Protein AF-A0A2W7RSG9-F1 (afdb_monomer_lite)

Foldseek 3Di:
DDDDQDDPVSVVVVVVVVVCCQQPPAQDVVVVSPDRNPRVVVCQVVPDLVRHDWDWADDPPDDIDTGRPHDCVRPPPDDPDPPPDPPPPPDD

Radius of gyration: 25.07 Å; chains: 1; bounding box: 42×46×79 Å

Structure (mmCIF, N/CA/C/O backbone):
data_AF-A0A2W7RSG9-F1
#
_entry.id   AF-A0A2W7RSG9-F1
#
loop_
_atom_site.group_PDB
_atom_site.id
_atom_site.type_symbol
_atom_site.label_atom_id
_atom_site.label_alt_id
_atom_site.label_comp_id
_atom_site.label_asym_id
_atom_site.label_entity_id
_atom_site.label_seq_id
_atom_site.pdbx_PDB_ins_code
_atom_site.Cartn_x
_atom_site.Cartn_y
_atom_site.Cartn_z
_atom_site.occupancy
_atom_site.B_iso_or_equiv
_atom_site.auth_seq_id
_atom_site.auth_comp_id
_atom_site.auth_asym_id
_atom_site.auth_atom_id
_atom_site.pdbx_PDB_model_num
ATOM 1 N N . LYS A 1 1 ? 2.253 -6.662 -24.829 1.00 77.62 1 LYS A N 1
ATOM 2 C CA . LYS A 1 1 ? 3.650 -6.735 -25.333 1.00 77.62 1 LYS A CA 1
ATOM 3 C C . LYS A 1 1 ? 4.588 -6.837 -24.128 1.00 77.62 1 LYS A C 1
ATOM 5 O O . LYS A 1 1 ? 4.373 -6.083 -23.184 1.00 77.62 1 LYS A O 1
ATOM 10 N N . ARG A 1 2 ? 5.539 -7.783 -24.103 1.00 84.94 2 ARG A N 1
ATOM 11 C CA . ARG A 1 2 ? 6.535 -7.890 -23.014 1.00 84.94 2 ARG A CA 1
ATOM 12 C C . ARG A 1 2 ? 7.539 -6.737 -23.127 1.00 84.94 2 ARG A C 1
ATOM 14 O O . ARG A 1 2 ? 7.736 -6.214 -24.221 1.00 84.94 2 ARG A O 1
ATOM 21 N N . TRP A 1 3 ? 8.103 -6.290 -22.007 1.00 91.81 3 TRP A N 1
ATOM 22 C CA . TRP A 1 3 ? 9.116 -5.236 -22.023 1.00 91.81 3 TRP A CA 1
ATOM 23 C C . TRP A 1 3 ? 10.467 -5.813 -22.435 1.00 91.81 3 TRP A C 1
ATOM 25 O O . TRP A 1 3 ? 10.945 -6.750 -21.808 1.00 91.81 3 TRP A O 1
ATOM 35 N N . GLU A 1 4 ? 11.098 -5.214 -23.438 1.00 94.31 4 GLU A N 1
ATOM 36 C CA . GLU A 1 4 ? 12.515 -5.438 -23.735 1.00 94.31 4 GLU A CA 1
ATOM 37 C C . GLU A 1 4 ? 13.343 -4.486 -22.880 1.00 94.31 4 GLU A C 1
ATOM 39 O O . GLU A 1 4 ? 13.123 -3.278 -22.941 1.00 94.31 4 GLU A O 1
ATOM 44 N N . ILE A 1 5 ? 14.236 -5.005 -22.042 1.00 95.19 5 ILE A N 1
ATOM 45 C CA . ILE A 1 5 ? 15.077 -4.211 -21.137 1.00 95.19 5 ILE A CA 1
ATOM 46 C C . ILE A 1 5 ? 16.470 -4.120 -21.751 1.00 95.19 5 ILE A C 1
ATOM 48 O O . ILE A 1 5 ? 17.085 -5.149 -22.013 1.00 95.19 5 ILE A O 1
ATOM 52 N N . LYS A 1 6 ? 16.942 -2.896 -22.003 1.00 94.88 6 LYS A N 1
ATOM 53 C CA . LYS A 1 6 ? 18.209 -2.661 -22.718 1.00 94.88 6 LYS A CA 1
ATOM 54 C C . LYS A 1 6 ? 19.409 -2.511 -21.787 1.00 94.88 6 LYS A C 1
ATOM 56 O O . LYS A 1 6 ? 20.492 -2.978 -22.108 1.00 94.88 6 LYS A O 1
ATOM 61 N N . ASP A 1 7 ? 19.212 -1.852 -20.651 1.00 96.88 7 ASP A N 1
ATOM 62 C CA . ASP A 1 7 ? 20.254 -1.566 -19.670 1.00 96.88 7 ASP A CA 1
ATOM 63 C C . ASP A 1 7 ? 19.666 -1.489 -18.249 1.00 96.88 7 ASP A C 1
ATOM 65 O O . ASP A 1 7 ? 18.449 -1.562 -18.033 1.00 96.88 7 ASP A O 1
ATOM 69 N N . PHE A 1 8 ? 20.543 -1.335 -17.256 1.00 97.62 8 PHE A N 1
ATOM 70 C CA . PHE A 1 8 ? 20.146 -1.252 -15.850 1.00 97.62 8 PHE A CA 1
ATOM 71 C C . PHE A 1 8 ? 19.292 -0.009 -15.533 1.00 97.62 8 PHE A C 1
ATOM 73 O O . PHE A 1 8 ? 18.394 -0.049 -14.685 1.00 97.62 8 PHE A O 1
ATOM 80 N N . LYS A 1 9 ? 19.521 1.105 -16.236 1.00 97.62 9 LYS A N 1
ATOM 81 C CA . LYS A 1 9 ? 18.762 2.348 -16.040 1.00 97.62 9 LYS A CA 1
ATOM 82 C C . LYS A 1 9 ? 17.317 2.187 -16.517 1.00 97.62 9 LYS A C 1
ATOM 84 O O . LYS A 1 9 ? 16.377 2.601 -15.835 1.00 97.62 9 LYS A O 1
ATOM 89 N N . ASP A 1 10 ? 17.126 1.549 -17.664 1.00 97.31 10 ASP A N 1
ATOM 90 C CA . ASP A 1 10 ? 15.831 1.205 -18.231 1.00 97.31 10 ASP A CA 1
ATOM 91 C C . ASP A 1 10 ? 15.102 0.181 -17.362 1.00 97.31 10 ASP A C 1
ATOM 93 O O . ASP A 1 10 ? 13.907 0.354 -17.112 1.00 97.31 10 ASP A O 1
ATOM 97 N N . LEU A 1 11 ? 15.818 -0.819 -16.830 1.00 97.00 11 LEU A N 1
ATOM 98 C CA . LEU A 1 11 ? 15.274 -1.749 -15.839 1.00 97.00 11 LEU A CA 1
ATOM 99 C C . LEU A 1 11 ? 14.710 -0.992 -14.635 1.00 97.00 11 LEU A C 1
ATOM 101 O O . LEU A 1 11 ? 13.536 -1.150 -14.307 1.00 97.00 11 LEU A O 1
ATOM 105 N N . THR A 1 12 ? 15.517 -0.127 -14.021 1.00 98.06 12 THR A N 1
ATOM 106 C CA . THR A 1 12 ? 15.137 0.637 -12.824 1.00 98.06 12 THR A CA 1
ATOM 107 C C . THR A 1 12 ? 13.890 1.481 -13.082 1.00 98.06 12 THR A C 1
ATOM 109 O O . THR A 1 12 ? 12.921 1.437 -12.322 1.00 98.06 12 THR A O 1
ATOM 112 N N . ARG A 1 13 ? 13.854 2.186 -14.219 1.00 96.94 13 ARG A N 1
ATOM 113 C CA . ARG A 1 13 ? 12.697 2.987 -14.641 1.00 96.94 13 ARG A CA 1
ATOM 114 C C . ARG A 1 13 ? 11.441 2.138 -14.830 1.00 96.94 13 ARG A C 1
ATOM 116 O O . ARG A 1 13 ? 10.348 2.537 -14.427 1.00 96.94 13 ARG A O 1
ATOM 123 N N . LYS A 1 14 ? 11.575 0.976 -15.466 1.00 96.62 14 LYS A N 1
ATOM 124 C CA . LYS A 1 14 ? 10.470 0.045 -15.715 1.00 96.62 14 LYS A CA 1
ATOM 125 C C . LYS A 1 14 ? 9.931 -0.555 -14.426 1.00 96.62 14 LYS A C 1
ATOM 127 O O . LYS A 1 14 ? 8.717 -0.574 -14.237 1.00 96.62 14 LYS A O 1
ATOM 132 N N . VAL A 1 15 ? 10.813 -0.967 -13.522 1.00 97.06 15 VAL A N 1
ATOM 133 C CA . VAL A 1 15 ? 10.442 -1.453 -12.190 1.00 97.06 15 VAL A CA 1
ATOM 134 C C . VAL A 1 15 ? 9.694 -0.366 -11.425 1.00 97.06 15 VAL A C 1
ATOM 136 O O . VAL A 1 15 ? 8.575 -0.613 -10.982 1.00 97.06 15 VAL A O 1
ATOM 139 N N . ALA A 1 16 ? 10.224 0.859 -11.368 1.00 97.38 16 ALA A N 1
ATOM 140 C CA . ALA A 1 16 ? 9.545 1.982 -10.722 1.00 97.38 16 ALA A CA 1
ATOM 141 C C . ALA A 1 16 ? 8.144 2.221 -11.313 1.00 97.38 16 ALA A C 1
ATOM 143 O O . ALA A 1 16 ? 7.172 2.396 -10.579 1.00 97.38 16 ALA A O 1
ATOM 144 N N . LYS A 1 17 ? 8.006 2.145 -12.643 1.00 96.81 17 LYS A N 1
ATOM 145 C CA . LYS A 1 17 ? 6.708 2.257 -13.323 1.00 96.81 17 LYS A CA 1
ATOM 146 C C . LYS A 1 17 ? 5.748 1.124 -12.947 1.00 96.81 17 LYS A C 1
ATOM 148 O O . LYS A 1 17 ? 4.563 1.385 -12.751 1.00 96.81 17 LYS A O 1
ATOM 153 N N . ALA A 1 18 ? 6.233 -0.113 -12.860 1.00 96.31 18 ALA A N 1
ATOM 154 C CA . ALA A 1 18 ? 5.423 -1.270 -12.485 1.00 96.31 18 ALA A CA 1
ATOM 155 C C . ALA A 1 18 ? 4.934 -1.171 -11.034 1.00 96.31 18 ALA A C 1
ATOM 157 O O . ALA A 1 18 ? 3.743 -1.354 -10.780 1.00 96.31 18 ALA A O 1
ATOM 158 N N . VAL A 1 19 ? 5.830 -0.815 -10.110 1.00 97.31 19 VAL A N 1
ATOM 159 C CA . VAL A 1 19 ? 5.513 -0.614 -8.689 1.00 97.31 19 VAL A CA 1
ATOM 160 C C . VAL A 1 19 ? 4.505 0.519 -8.524 1.00 97.31 19 VAL A C 1
ATOM 162 O O . VAL A 1 19 ? 3.468 0.325 -7.896 1.00 97.31 19 VAL A O 1
ATOM 165 N N . ASN A 1 20 ? 4.743 1.667 -9.163 1.00 98.06 20 ASN A N 1
ATOM 166 C CA . ASN A 1 20 ? 3.817 2.796 -9.115 1.00 98.06 20 ASN A CA 1
ATOM 167 C C . ASN A 1 20 ? 2.434 2.407 -9.667 1.00 98.06 20 ASN A C 1
ATOM 169 O O . ASN A 1 20 ? 1.409 2.650 -9.039 1.00 98.06 20 ASN A O 1
ATOM 173 N N . HIS A 1 21 ? 2.383 1.708 -10.804 1.00 97.44 21 HIS A N 1
ATOM 174 C CA . HIS A 1 21 ? 1.113 1.230 -11.346 1.00 97.44 21 HIS A CA 1
ATOM 175 C C . HIS A 1 21 ? 0.387 0.276 -10.384 1.00 97.44 21 HIS A C 1
ATOM 177 O O . HIS A 1 21 ? -0.831 0.373 -10.233 1.00 97.44 21 HIS A O 1
ATOM 183 N N . TYR A 1 22 ? 1.104 -0.652 -9.748 1.00 96.62 22 TYR A N 1
ATOM 184 C CA . TYR A 1 22 ? 0.520 -1.557 -8.760 1.00 96.62 22 TYR A CA 1
ATOM 185 C C . TYR A 1 22 ? -0.064 -0.788 -7.567 1.00 96.62 22 TYR A C 1
ATOM 187 O O . TYR A 1 22 ? -1.216 -1.017 -7.213 1.00 96.62 22 TYR A O 1
ATOM 195 N N . ASN A 1 23 ? 0.699 0.155 -7.016 1.00 96.88 23 ASN A N 1
ATOM 196 C CA . ASN A 1 23 ? 0.343 0.905 -5.815 1.00 96.88 23 ASN A CA 1
ATOM 197 C C . ASN A 1 23 ? -0.789 1.918 -6.041 1.00 96.88 23 ASN A C 1
ATOM 199 O O . ASN A 1 23 ? -1.709 1.996 -5.228 1.00 96.88 23 ASN A O 1
ATOM 203 N N . GLU A 1 24 ? -0.738 2.667 -7.144 1.00 96.94 24 GLU A N 1
ATOM 204 C CA . GLU A 1 24 ? -1.597 3.839 -7.359 1.00 96.94 24 GLU A CA 1
ATOM 205 C C . GLU A 1 24 ? -2.751 3.592 -8.335 1.00 96.94 24 GLU A C 1
ATOM 207 O O . GLU A 1 24 ? -3.760 4.289 -8.274 1.00 96.94 24 GLU A O 1
ATOM 212 N N . LYS A 1 25 ? -2.638 2.618 -9.252 1.00 96.12 25 LYS A N 1
ATOM 213 C CA . LYS A 1 25 ? -3.622 2.436 -10.342 1.00 96.12 25 LYS A CA 1
ATOM 214 C C . LYS A 1 25 ? -4.359 1.105 -10.295 1.00 96.12 25 LYS A C 1
ATOM 216 O O . LYS A 1 25 ? -5.545 1.040 -10.614 1.00 96.12 25 LYS A O 1
ATOM 221 N N . ARG A 1 26 ? -3.673 0.021 -9.934 1.00 95.69 26 ARG A N 1
ATOM 222 C CA . ARG A 1 26 ? -4.256 -1.322 -9.958 1.00 95.69 26 ARG A CA 1
ATOM 223 C C . ARG A 1 26 ? -5.136 -1.540 -8.731 1.00 95.69 26 ARG A C 1
ATOM 225 O O . ARG A 1 26 ? -4.641 -1.663 -7.616 1.00 95.69 26 ARG A O 1
ATOM 232 N N . LYS A 1 27 ? -6.445 -1.674 -8.947 1.00 96.25 27 LYS A N 1
ATOM 233 C CA . LYS A 1 27 ? -7.359 -2.131 -7.893 1.00 96.25 27 LYS A CA 1
ATOM 234 C C . LYS A 1 27 ? -7.072 -3.594 -7.546 1.00 96.25 27 LYS A C 1
ATOM 236 O O . LYS A 1 27 ? -6.805 -4.402 -8.440 1.00 96.25 27 LYS A O 1
ATOM 241 N N . HIS A 1 28 ? -7.103 -3.923 -6.257 1.00 95.19 28 HIS A N 1
ATOM 242 C CA . HIS A 1 28 ? -6.703 -5.241 -5.764 1.00 95.19 28 HIS A CA 1
ATOM 243 C C . HIS A 1 28 ? -7.914 -6.097 -5.365 1.00 95.19 28 HIS A C 1
ATOM 245 O O . HIS A 1 28 ? -8.873 -5.602 -4.770 1.00 95.19 28 HIS A O 1
ATOM 251 N N . ARG A 1 29 ? -7.864 -7.405 -5.657 1.00 94.38 29 ARG A N 1
ATOM 252 C CA . ARG A 1 29 ? -8.962 -8.345 -5.350 1.00 94.38 29 ARG A CA 1
ATOM 253 C C . ARG A 1 29 ? -9.199 -8.509 -3.851 1.00 94.38 29 ARG A C 1
ATOM 255 O O . ARG A 1 29 ? -10.347 -8.604 -3.447 1.00 94.38 29 ARG A O 1
ATOM 262 N N . ALA A 1 30 ? -8.140 -8.450 -3.041 1.00 91.31 30 ALA A N 1
ATOM 263 C CA . ALA A 1 30 ? -8.259 -8.474 -1.578 1.00 91.31 30 ALA A CA 1
ATOM 264 C C . ALA A 1 30 ? -9.083 -7.296 -1.020 1.00 91.31 30 ALA A C 1
ATOM 266 O O . ALA A 1 30 ? -9.611 -7.388 0.079 1.00 91.31 30 ALA A O 1
ATOM 267 N N . PHE A 1 31 ? -9.226 -6.209 -1.788 1.00 91.19 31 PHE A N 1
ATOM 268 C CA . PHE A 1 31 ? -10.049 -5.050 -1.436 1.00 91.19 31 PHE A CA 1
ATOM 269 C C . PHE A 1 31 ? -11.343 -5.003 -2.261 1.00 91.19 31 PHE A C 1
ATOM 271 O O . PHE A 1 31 ? -11.826 -3.921 -2.600 1.00 91.19 31 PHE A O 1
ATOM 278 N N . ASN A 1 32 ? -11.865 -6.165 -2.675 1.00 93.81 32 ASN A N 1
ATOM 279 C CA . ASN A 1 32 ? -13.073 -6.304 -3.496 1.00 93.81 32 ASN A CA 1
ATOM 280 C C . ASN A 1 32 ? -13.054 -5.455 -4.778 1.00 93.81 32 ASN A C 1
ATOM 282 O O . ASN A 1 32 ? -14.089 -4.965 -5.223 1.00 93.81 32 ASN A O 1
ATOM 286 N N . MET A 1 33 ? -11.867 -5.232 -5.358 1.00 94.44 33 MET A N 1
ATOM 287 C CA . MET A 1 33 ? -11.670 -4.356 -6.520 1.00 94.44 33 MET A CA 1
ATOM 288 C C . MET A 1 33 ? -12.150 -2.906 -6.306 1.00 94.44 33 MET A C 1
ATOM 290 O O . MET A 1 33 ? -12.396 -2.194 -7.280 1.00 94.44 33 MET A O 1
ATOM 294 N N . ARG A 1 34 ? -12.260 -2.441 -5.054 1.00 94.75 34 ARG A N 1
ATOM 295 C CA . ARG A 1 34 ? -12.665 -1.066 -4.716 1.00 94.75 34 ARG A CA 1
ATOM 296 C C . ARG A 1 34 ? -11.469 -0.136 -4.554 1.00 94.75 34 ARG A C 1
ATOM 298 O O . ARG A 1 34 ? -11.495 0.973 -5.079 1.00 94.75 34 ARG A O 1
ATOM 305 N N . HIS A 1 35 ? -10.404 -0.630 -3.927 1.00 94.69 35 HIS A N 1
ATOM 306 C CA . HIS A 1 35 ? -9.218 0.156 -3.592 1.00 94.69 35 HIS A CA 1
ATOM 307 C C . HIS A 1 35 ? -7.970 -0.312 -4.346 1.00 94.69 35 HIS A C 1
ATOM 309 O O . HIS A 1 35 ? -7.770 -1.504 -4.603 1.00 94.69 35 HIS A O 1
ATOM 315 N N . THR A 1 36 ? -7.117 0.649 -4.688 1.00 97.00 36 THR A N 1
ATOM 316 C CA . THR A 1 36 ? -5.685 0.419 -4.916 1.00 97.00 36 THR A CA 1
ATOM 317 C C . THR A 1 36 ? -4.972 0.302 -3.565 1.00 97.00 36 THR A C 1
ATOM 319 O O . THR A 1 36 ? -5.495 0.827 -2.574 1.00 97.00 36 THR A O 1
ATOM 322 N N . PRO A 1 37 ? -3.791 -0.339 -3.496 1.00 95.69 37 PRO A N 1
ATOM 323 C CA . PRO A 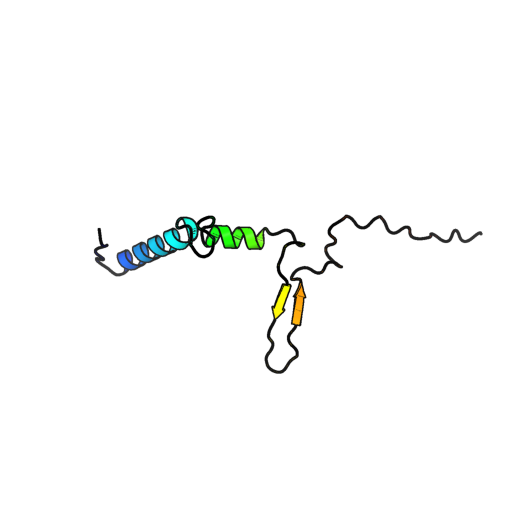1 37 ? -3.012 -0.419 -2.261 1.00 95.69 37 PRO A CA 1
ATOM 324 C C . PRO A 1 37 ? -2.838 0.934 -1.560 1.00 95.69 37 PRO A C 1
ATOM 326 O O . PRO A 1 37 ? -3.107 1.040 -0.366 1.00 95.69 37 PRO A O 1
ATOM 329 N N . MET A 1 38 ? -2.489 1.989 -2.303 1.00 95.75 38 MET A N 1
ATOM 330 C CA . MET A 1 38 ? -2.281 3.315 -1.714 1.00 95.75 38 MET A CA 1
ATOM 331 C C . MET A 1 38 ? -3.578 3.994 -1.286 1.00 95.75 38 MET A C 1
ATOM 333 O O . MET A 1 38 ? -3.598 4.654 -0.252 1.00 95.75 38 MET A O 1
ATOM 337 N N . SER A 1 39 ? -4.679 3.811 -2.022 1.00 94.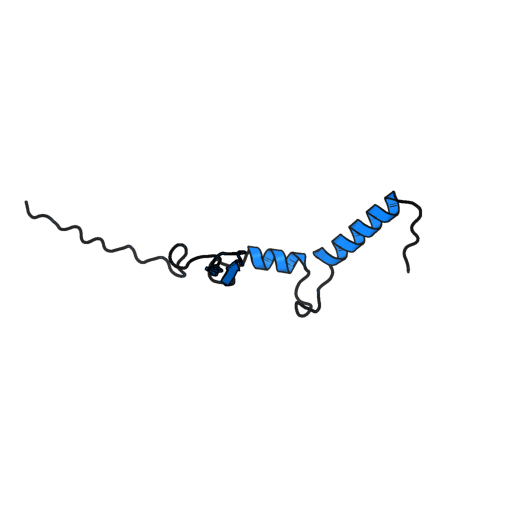44 39 SER A N 1
ATOM 338 C CA . SER A 1 39 ? -5.978 4.339 -1.577 1.00 94.44 39 SER A CA 1
ATOM 339 C C . SER A 1 39 ? -6.473 3.653 -0.301 1.00 94.44 39 SER A C 1
ATOM 341 O O . SER A 1 39 ? -7.026 4.316 0.564 1.00 94.44 39 SER A O 1
ATOM 343 N N . PHE A 1 40 ? -6.227 2.348 -0.145 1.00 92.75 40 PHE A N 1
ATOM 344 C CA . PHE A 1 40 ? -6.557 1.630 1.085 1.00 92.75 40 PHE A CA 1
ATOM 345 C C . PHE A 1 40 ? -5.709 2.126 2.262 1.00 92.75 40 PHE A C 1
ATOM 347 O O . PHE A 1 40 ? -6.243 2.386 3.334 1.00 92.75 40 PHE A O 1
ATOM 354 N N . TYR A 1 41 ? -4.404 2.311 2.045 1.00 90.06 41 TYR A N 1
ATOM 355 C CA . TYR A 1 41 ? -3.499 2.860 3.053 1.00 90.06 41 TYR A CA 1
ATOM 356 C C . TYR A 1 41 ? -3.936 4.253 3.529 1.00 90.06 41 TYR A C 1
ATOM 358 O O . TYR A 1 41 ? -4.019 4.485 4.731 1.00 90.06 41 TYR A O 1
ATOM 366 N N . LYS A 1 42 ? -4.277 5.154 2.597 1.00 90.56 42 LYS A N 1
ATOM 367 C CA . LYS A 1 42 ? -4.805 6.488 2.931 1.00 90.56 42 LYS A CA 1
ATOM 368 C C . LYS A 1 42 ? -6.105 6.393 3.718 1.00 90.56 42 LYS A C 1
ATOM 370 O O . LYS A 1 42 ? -6.185 6.957 4.798 1.00 90.56 42 LYS A O 1
ATOM 375 N N . ASN A 1 43 ? -7.055 5.582 3.250 1.00 87.38 43 ASN A N 1
ATOM 376 C CA . ASN A 1 43 ? -8.311 5.370 3.964 1.00 87.38 43 ASN A CA 1
ATOM 377 C C . ASN A 1 43 ? -8.090 4.896 5.402 1.00 87.38 43 ASN A C 1
ATOM 379 O O . ASN A 1 43 ? -8.799 5.347 6.285 1.00 87.38 43 ASN A O 1
ATOM 383 N N . LEU A 1 44 ? -7.114 4.016 5.641 1.00 83.44 44 LEU A N 1
ATOM 384 C CA . LEU A 1 44 ? -6.794 3.520 6.980 1.00 83.44 44 LEU A CA 1
ATOM 385 C C . LEU A 1 44 ? -6.191 4.606 7.891 1.00 83.44 44 LEU A C 1
ATOM 387 O O . LEU A 1 44 ? -6.461 4.608 9.089 1.00 83.44 44 LEU A O 1
ATOM 391 N N . ILE A 1 45 ? -5.401 5.532 7.338 1.00 79.81 45 ILE A N 1
ATOM 392 C CA . ILE A 1 45 ? -4.871 6.697 8.070 1.00 79.81 45 ILE A CA 1
ATOM 393 C C . ILE A 1 45 ? -5.989 7.693 8.395 1.00 79.81 45 ILE A C 1
ATOM 395 O O . ILE A 1 45 ? -6.065 8.193 9.523 1.00 79.81 45 ILE A O 1
ATOM 399 N N . ASP A 1 46 ? -6.850 7.939 7.408 1.00 81.56 46 ASP A N 1
ATOM 400 C CA . ASP A 1 46 ? -7.950 8.901 7.460 1.00 81.56 46 ASP A CA 1
ATOM 401 C C . ASP A 1 46 ? -9.166 8.365 8.233 1.00 81.56 46 ASP A C 1
ATOM 403 O O . ASP A 1 46 ? -10.144 9.091 8.412 1.00 81.56 46 ASP A O 1
ATOM 407 N N . LEU A 1 47 ? -9.115 7.114 8.721 1.00 80.25 47 LEU A N 1
ATOM 408 C CA . LEU A 1 47 ? -10.151 6.571 9.593 1.00 80.25 47 LEU A CA 1
ATOM 409 C C . LEU A 1 47 ? -10.327 7.498 10.801 1.00 80.25 47 LEU A C 1
ATOM 411 O O . LEU A 1 47 ? -9.335 7.776 11.503 1.00 80.25 47 LEU A O 1
ATOM 415 N N . PRO A 1 48 ? -11.575 7.916 11.092 1.00 75.56 48 PRO A N 1
ATOM 416 C CA . PRO A 1 48 ? -11.898 8.593 12.330 1.00 75.56 48 PRO A CA 1
ATOM 417 C C . PRO A 1 48 ? -11.311 7.816 13.495 1.00 75.56 48 PRO A C 1
ATOM 419 O O . PRO A 1 48 ? -11.323 6.585 13.511 1.00 75.56 48 PRO A O 1
ATOM 422 N N . THR A 1 49 ? -10.835 8.536 14.500 1.00 73.50 49 THR A N 1
ATOM 423 C CA . THR A 1 49 ? -10.206 7.985 15.702 1.00 73.50 49 THR A CA 1
ATOM 424 C C . THR A 1 49 ? -11.016 6.838 16.327 1.00 73.50 49 THR A C 1
ATOM 426 O O . THR A 1 49 ? -10.459 5.916 16.902 1.00 73.50 49 THR A O 1
ATOM 429 N N . GLN A 1 50 ? -12.329 6.835 16.132 1.00 72.38 50 GLN A N 1
ATOM 430 C CA . GLN A 1 50 ? -13.280 5.861 16.662 1.00 72.38 50 GLN A CA 1
ATOM 431 C C . GLN A 1 50 ? -13.523 4.623 15.789 1.00 72.38 50 GLN A C 1
ATOM 433 O O . GLN A 1 50 ? -14.162 3.666 16.227 1.00 72.38 50 GLN A O 1
ATOM 438 N N . GLU A 1 51 ? -13.080 4.660 14.538 1.00 75.44 51 GLU A N 1
ATOM 439 C CA . GLU A 1 51 ? -13.188 3.569 13.564 1.00 75.44 51 GLU A CA 1
ATOM 440 C C . GLU A 1 51 ? -11.847 2.858 13.358 1.00 75.44 51 GLU A C 1
ATOM 442 O O . GLU A 1 51 ? -11.771 1.853 12.649 1.00 75.44 51 GLU A O 1
ATOM 447 N N . ARG A 1 52 ? -10.776 3.361 13.984 1.00 77.69 52 ARG A N 1
ATOM 448 C CA . ARG A 1 52 ? -9.461 2.733 13.911 1.00 77.69 52 ARG A CA 1
ATOM 449 C C . ARG A 1 52 ? -9.458 1.389 14.654 1.00 77.69 52 ARG A C 1
ATOM 451 O O . ARG A 1 52 ? -10.026 1.286 15.743 1.00 77.69 52 ARG A O 1
ATOM 458 N N . PRO A 1 53 ? -8.816 0.354 14.090 1.00 75.25 53 PRO A N 1
ATOM 459 C CA . PRO A 1 53 ? -8.819 -0.980 14.671 1.00 75.25 53 PRO A CA 1
ATOM 460 C C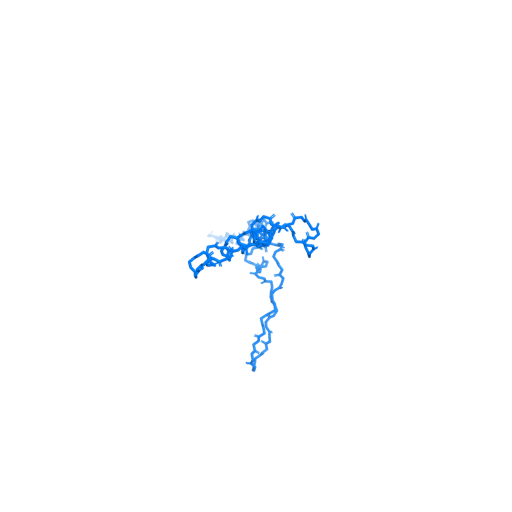 . PRO A 1 53 ? -8.021 -1.054 15.981 1.00 75.25 53 PRO A C 1
ATOM 462 O O . PRO A 1 53 ? -7.068 -0.306 16.212 1.00 75.25 53 PRO A O 1
ATOM 465 N N . THR A 1 54 ? -8.377 -2.022 16.823 1.00 78.19 54 THR A N 1
ATOM 466 C CA . THR A 1 54 ? -7.565 -2.426 17.977 1.00 78.19 54 THR A CA 1
ATOM 467 C C . THR A 1 54 ? -6.233 -2.997 17.498 1.00 78.19 54 THR A C 1
ATOM 469 O O . THR A 1 54 ? -6.198 -3.817 16.581 1.00 78.19 54 THR A O 1
ATOM 472 N N . VAL A 1 55 ? -5.133 -2.568 18.118 1.00 74.56 55 VAL A N 1
ATOM 473 C CA . VAL A 1 55 ? -3.778 -3.007 17.775 1.00 74.56 55 VAL A CA 1
ATOM 474 C C . VAL A 1 55 ? -3.249 -3.905 18.890 1.00 74.56 55 VAL A C 1
ATOM 476 O O . VAL A 1 55 ? -3.218 -3.505 20.056 1.00 74.56 55 VAL A O 1
ATOM 479 N N . SER A 1 56 ? -2.804 -5.108 18.521 1.00 73.75 56 SER A N 1
ATOM 480 C CA . SER A 1 56 ? -2.085 -6.023 19.414 1.00 73.75 56 SER A CA 1
ATOM 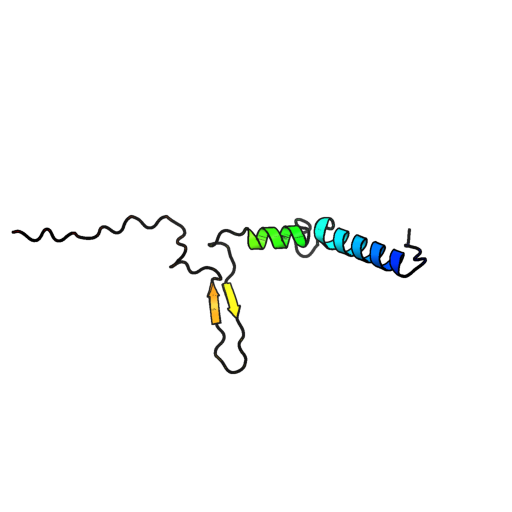481 C C . SER A 1 56 ? -0.579 -5.877 19.186 1.00 73.75 56 SER A C 1
ATOM 483 O O . SER A 1 56 ? -0.060 -6.247 18.131 1.00 73.75 56 SER A O 1
ATOM 485 N N . ILE A 1 57 ? 0.135 -5.322 20.166 1.00 72.25 57 ILE A N 1
ATOM 486 C CA . ILE A 1 57 ? 1.593 -5.172 20.148 1.00 72.25 57 ILE A CA 1
ATOM 487 C C . ILE A 1 57 ? 2.205 -6.383 20.849 1.00 72.25 57 ILE A C 1
ATOM 489 O O . ILE A 1 57 ? 2.114 -6.528 22.071 1.00 72.25 57 ILE A O 1
ATOM 493 N N . TYR A 1 58 ? 2.840 -7.244 20.059 1.00 77.19 58 TYR A N 1
ATOM 494 C CA . TYR A 1 58 ? 3.566 -8.402 20.562 1.00 77.19 58 TYR A CA 1
ATOM 495 C C . TYR A 1 58 ? 4.945 -7.988 21.074 1.00 77.19 58 TYR A C 1
ATOM 497 O O . TYR A 1 58 ? 5.717 -7.354 20.356 1.00 77.19 58 TYR A O 1
ATOM 505 N N . THR A 1 59 ? 5.269 -8.365 22.309 1.00 77.69 59 THR A N 1
ATOM 506 C CA . THR A 1 59 ? 6.556 -8.042 22.938 1.00 77.69 59 THR A CA 1
ATOM 507 C C . THR A 1 59 ? 7.251 -9.311 23.399 1.00 77.69 59 THR A C 1
ATOM 509 O O . THR A 1 59 ? 6.669 -10.109 24.128 1.00 77.69 59 THR A O 1
ATOM 512 N N . GLN A 1 60 ? 8.511 -9.507 23.015 1.00 73.38 60 GLN A N 1
ATOM 513 C CA . GLN A 1 60 ? 9.253 -10.694 23.432 1.00 73.38 60 GLN A CA 1
ATOM 514 C C . GLN A 1 60 ? 9.616 -10.606 24.924 1.00 73.38 60 GLN A C 1
ATOM 516 O O . GLN A 1 60 ? 10.195 -9.617 25.370 1.00 73.38 60 GLN A O 1
ATOM 521 N N . GLY A 1 61 ? 9.256 -11.631 25.704 1.00 76.25 61 GLY A N 1
ATOM 522 C CA . GLY A 1 61 ? 9.547 -11.707 27.145 1.00 76.25 61 GLY A CA 1
ATOM 523 C C . GLY A 1 61 ? 8.697 -10.793 28.040 1.00 76.25 61 GLY A C 1
ATOM 524 O O . GLY A 1 61 ? 8.962 -10.700 29.236 1.00 76.25 61 GLY A O 1
ATOM 525 N N . ARG A 1 62 ? 7.678 -10.116 27.492 1.00 74.12 62 ARG A N 1
ATOM 526 C CA . ARG A 1 62 ? 6.721 -9.274 28.233 1.00 74.12 62 ARG A CA 1
ATOM 527 C C . ARG A 1 62 ? 5.290 -9.571 27.783 1.00 74.12 62 ARG A C 1
ATOM 529 O O . ARG A 1 62 ? 5.079 -10.159 26.727 1.00 74.12 62 ARG A O 1
ATOM 536 N N . LYS A 1 63 ? 4.304 -9.175 28.593 1.00 76.56 63 LYS A N 1
ATOM 537 C CA . LYS A 1 63 ? 2.884 -9.336 28.254 1.00 76.56 63 LYS A CA 1
ATOM 538 C C . LYS A 1 63 ? 2.547 -8.472 27.034 1.00 76.56 63 LYS A C 1
ATOM 540 O O . LYS A 1 63 ? 2.855 -7.284 27.032 1.00 76.56 63 LYS A O 1
ATOM 545 N N . ASN A 1 64 ? 1.903 -9.073 26.036 1.00 72.19 64 ASN A N 1
ATOM 546 C CA . ASN A 1 64 ? 1.425 -8.356 24.855 1.00 72.19 64 ASN A CA 1
ATOM 547 C C . ASN A 1 64 ? 0.420 -7.272 25.262 1.00 72.19 64 ASN A C 1
ATOM 549 O O . ASN A 1 64 ? -0.363 -7.458 26.199 1.00 72.19 64 ASN A O 1
ATOM 553 N N . PHE A 1 65 ? 0.431 -6.159 24.537 1.00 67.50 65 PHE A N 1
ATOM 554 C CA . PHE A 1 65 ? -0.489 -5.052 24.767 1.00 67.50 65 PHE A CA 1
ATOM 555 C C . PHE A 1 65 ? -1.588 -5.091 23.714 1.00 67.50 65 PHE A C 1
ATOM 557 O O . PHE A 1 65 ? -1.305 -4.934 22.532 1.00 67.50 65 PHE A O 1
ATOM 564 N N . GLU A 1 66 ? -2.833 -5.270 24.140 1.00 69.00 66 GLU A N 1
ATOM 565 C CA . GLU A 1 66 ? -4.002 -5.106 23.277 1.00 69.00 66 GLU A CA 1
ATOM 566 C C . GLU A 1 66 ? -4.701 -3.815 23.671 1.00 69.00 66 GLU A C 1
ATOM 568 O O . GLU A 1 66 ? -5.205 -3.680 24.788 1.00 69.00 66 GLU A O 1
ATOM 573 N N . ARG A 1 67 ? -4.679 -2.826 22.781 1.00 66.94 67 ARG A N 1
ATOM 574 C CA . ARG A 1 67 ? -5.339 -1.544 23.028 1.00 66.94 67 ARG A CA 1
ATOM 575 C C . ARG A 1 67 ? -5.881 -0.990 21.723 1.00 66.94 67 ARG A C 1
ATOM 577 O O . ARG A 1 67 ? -5.318 -1.225 20.655 1.00 66.94 67 ARG A O 1
ATOM 584 N N . ALA A 1 68 ? -6.973 -0.235 21.805 1.00 66.12 68 ALA A N 1
ATOM 585 C CA . ALA A 1 68 ? -7.374 0.620 20.698 1.00 66.12 68 ALA A CA 1
ATOM 586 C C . ALA A 1 68 ? -6.180 1.501 20.298 1.00 66.12 68 ALA A C 1
ATOM 588 O O . ALA A 1 68 ? -5.490 2.033 21.172 1.00 66.12 68 ALA A O 1
ATOM 589 N N . SER A 1 69 ? -5.946 1.705 18.999 1.00 65.12 69 SER A N 1
ATOM 590 C CA . SER A 1 69 ? -4.957 2.699 18.540 1.00 65.12 69 SER A CA 1
ATOM 591 C C . SER A 1 69 ? -5.264 4.117 19.040 1.00 65.12 69 SER A C 1
ATOM 593 O O . SER A 1 69 ? -4.446 5.025 18.926 1.00 65.12 69 SER A O 1
ATOM 595 N N . SER A 1 70 ? -6.473 4.304 19.552 1.00 65.69 70 SER A N 1
ATOM 596 C CA . SER A 1 70 ? -7.086 5.560 19.926 1.00 65.69 70 SER A CA 1
ATOM 597 C C . SER A 1 70 ? -8.035 5.316 21.103 1.00 65.69 70 SER A C 1
ATOM 599 O O . SER A 1 70 ? -9.158 4.853 20.906 1.00 65.69 70 SER A O 1
ATOM 601 N N . PRO A 1 71 ? -7.586 5.565 22.342 1.00 68.25 71 PRO A N 1
ATOM 602 C CA . PRO A 1 71 ? -8.403 5.340 23.529 1.00 68.25 71 PRO A CA 1
ATOM 603 C C . PRO A 1 71 ? -9.616 6.274 23.573 1.00 68.25 71 PRO A C 1
ATOM 605 O O . PRO A 1 71 ? -9.479 7.483 23.378 1.00 68.25 71 PRO A O 1
ATOM 608 N N . PHE A 1 72 ? -10.782 5.718 23.906 1.00 64.38 72 PHE A N 1
ATOM 609 C CA . PHE A 1 72 ? -12.035 6.464 24.084 1.00 64.38 72 PHE A CA 1
ATOM 610 C C . PHE A 1 72 ? -11.937 7.569 25.147 1.00 64.38 72 PHE A C 1
ATOM 612 O O . PHE A 1 72 ? -12.601 8.593 25.047 1.00 64.38 72 PHE A O 1
ATOM 619 N N . GLU A 1 73 ? -11.089 7.359 26.154 1.00 66.19 73 GLU A N 1
ATOM 620 C CA . GLU A 1 73 ? -10.822 8.300 27.249 1.00 66.19 73 GLU A CA 1
ATOM 621 C C . GLU A 1 73 ? -10.194 9.613 26.756 1.00 66.19 73 GLU A C 1
ATOM 623 O O . GLU A 1 73 ? -10.405 10.663 27.352 1.00 66.19 73 GLU A O 1
ATOM 628 N N . VAL A 1 74 ? -9.417 9.550 25.669 1.00 65.00 74 VAL A N 1
ATOM 629 C CA . VAL A 1 74 ? -8.723 10.706 25.076 1.00 65.00 74 VAL A CA 1
ATOM 630 C C . VAL A 1 74 ? -9.528 11.284 23.916 1.00 65.00 74 VAL A C 1
ATOM 632 O O . VAL A 1 74 ? -9.525 12.489 23.682 1.00 65.00 74 VAL A O 1
ATOM 635 N N . TYR A 1 75 ? -10.227 10.416 23.190 1.00 67.44 75 TYR A N 1
ATOM 636 C CA . TYR A 1 75 ? -11.040 10.781 22.046 1.00 67.44 75 TYR A CA 1
ATOM 637 C C . TYR A 1 75 ? -12.420 10.164 22.252 1.00 67.44 75 TYR A C 1
ATOM 639 O O . TYR A 1 75 ? -12.580 8.995 21.920 1.00 67.44 75 TYR A O 1
ATOM 647 N N . PRO A 1 76 ? -13.397 10.874 22.834 1.00 69.00 76 PRO A N 1
ATOM 648 C CA . PRO A 1 76 ? -14.783 10.412 22.925 1.00 69.00 76 PRO A CA 1
ATOM 649 C C . PRO A 1 76 ? -15.516 10.579 21.577 1.00 69.00 76 PRO A C 1
ATOM 651 O O . PRO A 1 76 ? -15.060 11.313 20.701 1.00 69.00 76 PRO A O 1
ATOM 654 N N . ARG A 1 77 ? -16.606 9.825 21.341 1.00 70.38 77 ARG A N 1
ATOM 655 C CA . ARG A 1 77 ? -17.410 9.931 20.094 1.00 70.38 77 ARG A CA 1
ATOM 656 C C . ARG A 1 77 ? -18.252 11.203 20.060 1.00 70.38 77 ARG A C 1
ATOM 658 O O . ARG A 1 77 ? -18.499 11.739 18.987 1.00 70.38 77 ARG A O 1
ATOM 665 N N . GLU A 1 78 ? -18.689 11.640 21.228 1.00 72.12 78 GLU A N 1
ATOM 666 C CA . GLU A 1 78 ? -19.501 12.829 21.439 1.00 72.12 78 GLU A CA 1
ATOM 667 C C . GLU A 1 78 ? -18.677 13.823 22.254 1.00 72.12 78 GLU A C 1
ATOM 669 O O . GLU A 1 78 ? -17.817 13.409 23.041 1.00 72.12 78 GLU A O 1
ATOM 674 N N . GLU A 1 79 ? -18.912 15.123 22.059 1.00 65.00 79 GLU A N 1
ATOM 675 C CA . GLU A 1 79 ? -18.310 16.119 22.940 1.00 65.00 79 GLU A CA 1
ATOM 676 C C . GLU A 1 79 ? -18.726 15.802 24.379 1.00 65.00 79 GLU A C 1
ATOM 678 O O . GLU A 1 79 ? -19.925 15.673 24.653 1.00 65.00 79 GLU A O 1
A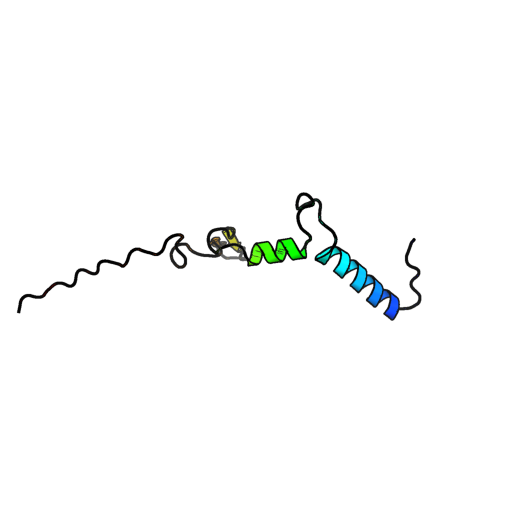TOM 683 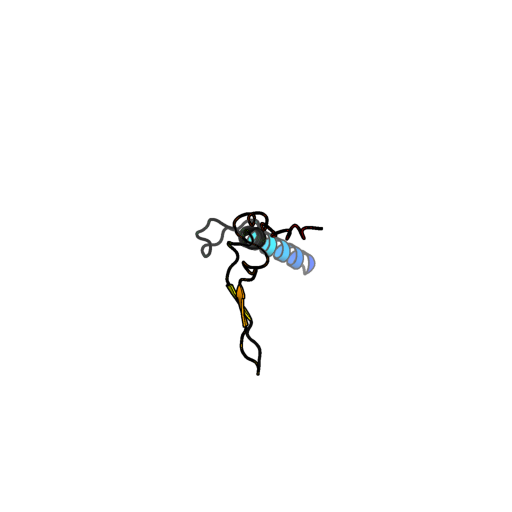N N . PRO A 1 80 ? -17.762 15.638 25.302 1.00 64.69 80 PRO A N 1
ATOM 684 C CA . PRO A 1 80 ? -18.107 15.437 26.690 1.00 64.69 80 PRO A CA 1
ATOM 685 C C . PRO A 1 80 ? -18.889 16.666 27.137 1.00 64.69 80 PRO A C 1
ATOM 687 O O . PRO A 1 80 ? -18.392 17.792 27.052 1.00 64.69 80 PRO A O 1
ATOM 690 N N . LEU A 1 81 ? -20.127 16.442 27.584 1.00 68.38 81 LEU A N 1
ATOM 691 C CA . LEU A 1 81 ? -20.932 17.487 28.199 1.00 68.38 81 LEU A CA 1
ATOM 692 C C . LEU A 1 81 ? -20.069 18.173 29.253 1.00 68.38 81 LEU A C 1
ATOM 694 O O . LEU A 1 81 ? -19.403 17.490 30.039 1.00 68.38 81 LEU A O 1
ATOM 698 N N . ALA A 1 82 ? -20.048 19.510 29.223 1.00 64.00 82 ALA A N 1
ATOM 699 C CA . ALA A 1 82 ? -19.244 20.298 30.142 1.00 64.00 82 ALA A CA 1
ATOM 700 C C . ALA A 1 82 ? -19.438 19.747 31.553 1.00 64.00 82 ALA A C 1
ATOM 702 O O . ALA A 1 82 ? -20.571 19.628 32.032 1.00 64.00 82 ALA A O 1
ATOM 703 N N . HIS A 1 83 ? -18.337 19.347 32.190 1.00 62.62 83 HIS A N 1
ATOM 704 C CA . HIS A 1 83 ? -18.408 18.845 33.547 1.00 62.62 83 HIS A CA 1
ATOM 705 C C . HIS A 1 83 ? -19.026 19.953 34.399 1.00 62.62 83 HIS A C 1
ATOM 707 O O . HIS A 1 83 ? -18.441 21.027 34.548 1.00 62.62 83 HIS A O 1
ATOM 713 N N . VAL A 1 84 ? -20.233 19.714 34.916 1.00 65.50 84 VAL A N 1
ATOM 714 C CA . VAL A 1 84 ? -20.858 20.599 35.896 1.00 65.50 84 VAL A CA 1
ATOM 715 C C . VAL A 1 84 ? -20.012 20.480 37.155 1.00 65.50 84 VAL A C 1
ATOM 717 O O . VAL A 1 84 ? -20.218 19.581 37.965 1.00 65.50 84 VAL A O 1
ATOM 720 N N . CYS A 1 85 ? -18.992 21.328 37.261 1.00 56.81 85 CYS A N 1
ATOM 721 C CA . CYS A 1 85 ? -18.189 21.443 38.461 1.00 56.81 85 CYS A CA 1
ATOM 722 C C . CYS A 1 85 ? -19.090 22.099 39.511 1.00 56.81 85 CYS A C 1
ATOM 724 O O . CYS A 1 85 ? -19.520 23.239 39.291 1.00 56.81 85 CYS A O 1
ATOM 726 N N . PRO A 1 86 ? -19.440 21.413 40.613 1.00 67.00 86 PRO A N 1
ATOM 727 C CA . PRO A 1 86 ? -20.121 22.073 41.706 1.00 67.00 86 PRO A CA 1
ATOM 728 C C . PRO A 1 86 ? -19.136 23.087 42.287 1.00 67.00 86 PRO A C 1
ATOM 730 O O . PRO A 1 86 ? -18.248 22.745 43.062 1.00 67.00 86 PRO A O 1
ATOM 733 N N . MET A 1 87 ? -19.262 24.350 41.877 1.00 62.69 87 MET A N 1
ATOM 734 C CA . MET A 1 87 ? -18.701 25.443 42.651 1.00 62.69 87 MET A CA 1
ATOM 735 C C . MET A 1 87 ? -19.472 25.442 43.965 1.00 62.69 87 MET A C 1
ATOM 737 O O . MET A 1 87 ? -20.609 25.911 44.020 1.00 62.69 87 MET A O 1
ATOM 741 N N . GLU A 1 88 ? -18.888 24.848 45.006 1.00 66.31 88 GLU A N 1
ATOM 742 C CA . GLU A 1 88 ? -19.340 25.085 46.367 1.00 66.31 88 GLU A CA 1
ATOM 743 C C . GLU A 1 88 ? -19.283 26.595 46.582 1.00 66.31 88 GLU A C 1
ATOM 745 O O . GLU A 1 88 ? -18.216 27.199 46.697 1.00 66.31 88 GLU A O 1
ATOM 750 N N . ILE A 1 89 ? -20.458 27.222 46.568 1.00 59.19 89 ILE A N 1
ATOM 751 C CA . ILE A 1 89 ? -20.630 28.590 47.028 1.00 59.19 89 ILE A CA 1
ATOM 752 C C . ILE A 1 89 ? -20.398 28.510 48.535 1.00 59.19 89 ILE A C 1
ATOM 754 O O . ILE A 1 89 ? -21.335 28.301 49.308 1.00 59.19 89 ILE A O 1
ATOM 758 N N . ASN A 1 90 ? -19.131 28.587 48.946 1.00 55.56 90 ASN A N 1
ATOM 759 C CA . ASN A 1 90 ? -18.773 28.811 50.334 1.00 55.56 90 ASN A CA 1
ATOM 760 C C . ASN A 1 90 ? -19.503 30.083 50.765 1.00 55.56 90 ASN A C 1
ATOM 762 O O . ASN A 1 90 ? -19.231 31.175 50.267 1.00 55.56 90 ASN A O 1
ATOM 766 N N . LYS A 1 91 ? -20.504 29.901 51.628 1.00 48.69 91 LYS A N 1
ATOM 767 C CA . LYS A 1 91 ? -21.229 30.984 52.280 1.00 48.69 91 LYS A CA 1
ATOM 768 C C . LYS A 1 91 ? -20.225 31.706 53.177 1.00 48.69 91 LYS A C 1
ATOM 770 O O . LYS A 1 91 ? -19.836 31.154 54.204 1.00 48.69 91 LYS A O 1
ATOM 775 N N . CYS A 1 92 ? -19.772 32.878 52.736 1.00 43.72 92 CYS A N 1
ATOM 776 C CA . CYS A 1 92 ? -19.160 33.873 53.611 1.00 43.72 92 CYS A CA 1
ATOM 777 C C . CYS A 1 92 ? -20.184 34.372 54.636 1.00 43.72 92 CYS A C 1
ATOM 779 O O . CYS A 1 92 ? -21.378 34.482 54.263 1.00 43.72 92 CYS A O 1
#

Sequence (92 aa):
KRWEIKDFKDLTRKVAKAVNHYNEKRKHRAFNMRHTPMSFYKNLIDLPTQERPTVSIYTQGRKNFERASSPFEVYPREEPLAHVCPMEINKC

Organism: NCBI:txid57028

Secondary structure (DSSP, 8-state):
-PPPP-SHHHHHHHHHHHHHIIIII---GGGTTT--HHHHHHHHHSS-TTTSPEEEE--TTSPPEEEESS-TTTS-SSPPPP----------

pLDDT: mean 81.12, std 14.14, range [43.72, 98.06]